Protein AF-A0A3C0QS94-F1 (afdb_monomer_lite)

pLDDT: mean 80.36, std 16.41, range [36.69, 97.06]

Foldseek 3Di:
DPPFQEAEAEPDCPVVVVRVPGDDGPYYDYDDVVQLVVLQVVQVVVCVVVVHDRPPDDSVVSRVVSRVVVVQVCCVVVVDHDADADWDADPNDIDTDHDPPPPPRVVVVPPPD

Radius of gyration: 16.91 Å; chains: 1; bounding box: 42×41×38 Å

Structure (mmCIF, N/CA/C/O backbone):
data_AF-A0A3C0QS94-F1
#
_entry.id   AF-A0A3C0QS94-F1
#
loop_
_atom_site.group_PDB
_atom_site.id
_atom_site.type_symbol
_atom_site.label_atom_id
_atom_site.label_alt_id
_atom_site.label_comp_id
_atom_site.label_asym_id
_atom_site.label_entity_id
_atom_site.label_seq_id
_atom_site.pdbx_PDB_ins_code
_atom_site.Cartn_x
_atom_site.Cartn_y
_atom_site.Cartn_z
_atom_site.occupancy
_atom_site.B_iso_or_equiv
_atom_site.auth_seq_id
_atom_site.auth_comp_id
_atom_site.auth_asym_id
_atom_site.auth_atom_id
_atom_site.pdbx_PDB_model_num
ATOM 1 N N . MET A 1 1 ? -11.428 -17.330 -1.182 1.00 43.62 1 MET A N 1
ATOM 2 C CA . MET A 1 1 ? -12.566 -16.482 -0.776 1.00 43.62 1 MET A CA 1
ATOM 3 C C . MET A 1 1 ? -12.024 -15.082 -0.575 1.00 43.62 1 MET A C 1
ATOM 5 O O . MET A 1 1 ? -11.049 -14.936 0.149 1.00 43.62 1 MET A O 1
ATOM 9 N N . ALA A 1 2 ? -12.571 -14.106 -1.297 1.00 56.06 2 ALA A N 1
ATOM 10 C CA . ALA A 1 2 ? -12.204 -12.691 -1.222 1.00 56.06 2 ALA A CA 1
ATOM 11 C C . ALA A 1 2 ? -13.357 -11.912 -0.566 1.00 56.06 2 ALA A C 1
ATOM 13 O O . ALA A 1 2 ? -13.800 -10.892 -1.071 1.00 56.06 2 ALA A O 1
ATOM 14 N N . ASP A 1 3 ? -13.878 -12.451 0.537 1.00 70.25 3 ASP A N 1
ATOM 15 C CA . ASP A 1 3 ? -15.085 -11.965 1.215 1.00 70.25 3 ASP A CA 1
ATOM 16 C C . ASP A 1 3 ? -14.719 -11.047 2.386 1.00 70.25 3 ASP A C 1
ATOM 18 O O . ASP A 1 3 ? -15.192 -11.241 3.504 1.00 70.25 3 ASP A O 1
ATOM 22 N N . LYS A 1 4 ? -13.786 -10.114 2.160 1.00 76.38 4 LYS A N 1
ATOM 23 C CA . LYS A 1 4 ? -13.364 -9.147 3.177 1.00 76.38 4 LYS A CA 1
ATOM 24 C C . LYS A 1 4 ? -13.715 -7.740 2.753 1.00 76.38 4 LYS A C 1
ATOM 26 O O . LYS A 1 4 ? -13.198 -7.241 1.758 1.00 76.38 4 LYS A O 1
ATOM 31 N N . VAL A 1 5 ? -14.583 -7.113 3.534 1.00 80.88 5 VAL A N 1
ATOM 32 C CA . VAL A 1 5 ? -14.953 -5.715 3.373 1.00 80.88 5 VAL A CA 1
ATOM 33 C C . VAL A 1 5 ? -14.046 -4.889 4.272 1.00 80.88 5 VAL A C 1
ATOM 35 O O . VAL A 1 5 ? -13.930 -5.154 5.467 1.00 80.88 5 VAL A O 1
ATOM 38 N N . ILE A 1 6 ? -13.375 -3.895 3.702 1.00 82.25 6 ILE A N 1
ATOM 39 C CA . ILE A 1 6 ? -12.398 -3.073 4.417 1.00 82.25 6 ILE A CA 1
ATOM 40 C C . ILE A 1 6 ? -12.915 -1.641 4.427 1.00 82.25 6 ILE A C 1
ATOM 42 O O . ILE A 1 6 ? -13.135 -1.060 3.368 1.00 82.25 6 ILE A O 1
ATOM 46 N N . ALA A 1 7 ? -13.096 -1.066 5.614 1.00 82.38 7 ALA A N 1
ATOM 47 C CA . ALA A 1 7 ? -13.402 0.354 5.742 1.00 82.38 7 ALA A CA 1
ATOM 48 C C . ALA A 1 7 ? -12.113 1.163 5.595 1.00 82.38 7 ALA A C 1
ATOM 50 O O . ALA A 1 7 ? -11.118 0.870 6.263 1.00 82.38 7 ALA A O 1
ATOM 51 N N . ILE A 1 8 ? -12.131 2.193 4.753 1.00 83.06 8 ILE A N 1
ATOM 52 C CA . ILE A 1 8 ? -10.975 3.059 4.539 1.00 83.06 8 ILE A CA 1
ATOM 53 C C . ILE A 1 8 ? -11.313 4.479 4.986 1.00 83.06 8 ILE A C 1
ATOM 55 O O . ILE A 1 8 ? -12.287 5.071 4.531 1.00 83.06 8 ILE A O 1
ATOM 59 N N . THR A 1 9 ? -10.479 5.021 5.868 1.00 82.06 9 THR A N 1
ATOM 60 C CA . THR A 1 9 ? -10.519 6.422 6.287 1.00 82.06 9 THR A CA 1
ATOM 61 C C . THR A 1 9 ? -9.248 7.098 5.796 1.00 82.06 9 THR A C 1
ATOM 63 O O . THR A 1 9 ? -8.160 6.751 6.253 1.00 82.06 9 THR A O 1
ATOM 66 N N . SER A 1 10 ? -9.380 8.058 4.883 1.00 81.44 10 SER A N 1
ATOM 67 C CA . SER A 1 10 ? -8.246 8.769 4.287 1.00 81.44 10 SER A CA 1
ATOM 68 C C . SER A 1 10 ? -8.369 10.287 4.366 1.00 81.44 10 SER A C 1
ATOM 70 O O . SER A 1 10 ? -9.470 10.823 4.517 1.00 81.44 10 SER A O 1
ATOM 72 N N . LEU A 1 11 ? -7.225 10.965 4.247 1.00 78.44 11 LEU A N 1
ATOM 73 C CA . LEU A 1 11 ? -7.082 12.419 4.252 1.00 78.44 11 LEU A CA 1
ATOM 74 C C . LEU A 1 11 ? -7.512 13.047 2.916 1.00 78.44 11 LEU A C 1
ATOM 76 O O . LEU A 1 11 ? -8.063 14.145 2.919 1.00 78.44 11 LEU A O 1
ATOM 80 N N . HIS A 1 12 ? -7.296 12.365 1.785 1.00 81.12 12 HIS A N 1
ATOM 81 C CA . HIS A 1 12 ? -7.669 12.834 0.448 1.00 81.12 12 HIS A CA 1
ATOM 82 C C . HIS A 1 12 ? -8.880 12.073 -0.114 1.00 81.12 12 HIS A C 1
ATOM 84 O O . HIS A 1 12 ? -9.019 10.857 0.054 1.00 81.12 12 HIS A O 1
ATOM 90 N N . GLU A 1 13 ? -9.736 12.791 -0.855 1.00 75.38 13 GLU A N 1
ATOM 91 C CA . GLU A 1 13 ? -10.998 12.283 -1.431 1.00 75.38 13 GLU A CA 1
ATOM 92 C C . GLU A 1 13 ? -10.819 11.144 -2.442 1.00 75.38 13 GLU A C 1
ATOM 94 O O . GLU A 1 13 ? -11.695 10.295 -2.584 1.00 75.38 13 GLU A O 1
ATOM 99 N N . LYS A 1 14 ? -9.668 11.078 -3.115 1.00 71.69 14 LYS A N 1
ATOM 100 C CA . LYS A 1 14 ? -9.404 10.120 -4.198 1.00 71.69 14 LYS A CA 1
ATOM 101 C C . LYS A 1 14 ? -9.570 8.654 -3.785 1.00 71.69 14 LYS A C 1
ATOM 103 O O . LYS A 1 14 ? -9.961 7.827 -4.598 1.00 71.69 14 LYS A O 1
ATOM 108 N N . VAL A 1 15 ? -9.278 8.326 -2.529 1.00 63.44 15 VAL A N 1
ATOM 109 C CA . VAL A 1 15 ? -9.434 6.966 -1.992 1.00 63.44 15 VAL A CA 1
ATOM 110 C C . VAL A 1 15 ? -10.905 6.654 -1.684 1.00 63.44 15 VAL A C 1
ATOM 112 O O . VAL A 1 15 ? -11.348 5.517 -1.853 1.00 63.44 15 VAL A O 1
ATOM 115 N N . HIS A 1 16 ? -11.684 7.668 -1.296 1.00 65.19 16 HIS A N 1
ATOM 116 C CA . HIS A 1 16 ? -13.112 7.531 -0.998 1.00 65.19 16 HIS A CA 1
ATOM 117 C C . HIS A 1 16 ? -13.933 7.216 -2.251 1.00 65.19 16 HIS A C 1
ATOM 119 O O . HIS A 1 16 ? -14.911 6.478 -2.162 1.00 65.19 16 HIS A O 1
ATOM 125 N N . ASP A 1 17 ? -13.513 7.689 -3.429 1.00 65.38 17 ASP A N 1
ATOM 126 C CA . ASP A 1 17 ? -14.171 7.363 -4.702 1.00 65.38 17 ASP A CA 1
ATOM 127 C C . ASP A 1 17 ? -14.181 5.860 -5.019 1.00 65.38 17 ASP A C 1
ATOM 129 O O . ASP A 1 17 ? -15.119 5.383 -5.656 1.00 65.38 17 ASP A O 1
ATOM 133 N N . TYR A 1 18 ? -13.202 5.094 -4.529 1.00 60.72 18 TYR A N 1
ATOM 134 C CA . TYR A 1 18 ? -13.155 3.643 -4.733 1.00 60.72 18 TYR A CA 1
ATOM 135 C C . TYR A 1 18 ? -14.092 2.849 -3.804 1.00 60.72 18 TYR A C 1
ATOM 137 O O . TYR A 1 18 ? -14.331 1.669 -4.060 1.00 60.72 18 TYR A O 1
ATOM 145 N N . CYS A 1 19 ? -14.616 3.460 -2.733 1.00 61.28 19 CYS A N 1
ATOM 146 C CA . CYS A 1 19 ? -15.164 2.726 -1.581 1.00 61.28 19 CYS A CA 1
ATOM 147 C C . CYS A 1 19 ? -16.648 3.004 -1.279 1.00 61.28 19 CYS A C 1
ATOM 149 O O . CYS A 1 19 ? -17.152 2.542 -0.257 1.00 61.28 19 CYS A O 1
ATOM 151 N N . LYS A 1 20 ? -17.353 3.750 -2.141 1.00 63.25 20 LYS A N 1
ATOM 152 C CA . LYS A 1 20 ? -18.693 4.309 -1.858 1.00 63.25 20 LYS A CA 1
ATOM 153 C C . LYS A 1 20 ? -19.810 3.288 -1.578 1.00 63.25 20 LYS A C 1
ATOM 155 O O . LYS A 1 20 ? -20.783 3.667 -0.939 1.00 63.25 20 LYS A O 1
ATOM 160 N N . ASP A 1 21 ? -19.658 2.025 -1.981 1.00 64.62 21 ASP A N 1
ATOM 161 C CA . ASP A 1 21 ? -20.738 1.022 -1.938 1.00 64.62 21 ASP A CA 1
ATOM 162 C C . ASP A 1 21 ? -20.587 -0.053 -0.832 1.00 64.62 21 ASP A C 1
ATOM 164 O O . ASP A 1 21 ? -21.290 -1.064 -0.852 1.00 64.62 21 ASP A O 1
ATOM 168 N N . TYR A 1 22 ? -19.674 0.114 0.137 1.00 60.50 22 TYR A N 1
ATOM 169 C CA . TYR A 1 22 ? -19.382 -0.910 1.156 1.00 60.50 22 TYR A CA 1
ATOM 170 C C . TYR A 1 22 ? -19.851 -0.496 2.566 1.00 60.50 22 TYR A C 1
ATOM 172 O O . TYR A 1 22 ? -19.267 0.393 3.179 1.00 60.50 22 TYR A O 1
ATOM 180 N N . GLU A 1 23 ? -20.879 -1.162 3.113 1.00 59.66 23 GLU A N 1
ATOM 181 C CA . GLU A 1 23 ? -21.565 -0.712 4.346 1.00 59.66 23 GLU A CA 1
ATOM 182 C C . GLU A 1 23 ? -21.189 -1.463 5.645 1.00 59.66 23 GLU A C 1
ATOM 184 O O . GLU A 1 23 ? -21.402 -0.933 6.735 1.00 59.66 23 GLU A O 1
ATOM 189 N N . THR A 1 24 ? -20.591 -2.662 5.588 1.00 65.50 24 THR A N 1
ATOM 190 C CA . THR A 1 24 ? -20.169 -3.403 6.800 1.00 65.50 24 THR A CA 1
ATOM 191 C C . THR A 1 24 ? -18.755 -3.952 6.666 1.00 65.50 24 THR A C 1
ATOM 193 O O . THR A 1 24 ? -18.546 -4.880 5.892 1.00 65.50 24 THR A O 1
ATOM 196 N N . ALA A 1 25 ? -17.798 -3.416 7.427 1.00 72.81 25 ALA A N 1
ATOM 197 C CA . ALA A 1 25 ? -16.387 -3.785 7.315 1.00 72.81 25 ALA A CA 1
ATOM 198 C C . ALA A 1 25 ? -15.932 -4.843 8.334 1.00 72.81 25 ALA A C 1
ATOM 200 O O . ALA A 1 25 ? -16.241 -4.750 9.521 1.00 72.81 25 ALA A O 1
ATOM 201 N N . ASP A 1 26 ? -15.128 -5.804 7.875 1.00 80.38 26 ASP A N 1
ATOM 202 C CA . ASP A 1 26 ? -14.405 -6.780 8.698 1.00 80.38 26 ASP A CA 1
ATOM 203 C C . ASP A 1 26 ? -13.271 -6.129 9.507 1.00 80.38 26 ASP A C 1
ATOM 205 O O . ASP A 1 26 ? -12.966 -6.562 10.619 1.00 80.38 26 ASP A O 1
ATOM 209 N N . PHE A 1 27 ? -12.618 -5.110 8.942 1.00 83.00 27 PHE A N 1
ATOM 210 C CA . PHE A 1 27 ? -11.627 -4.271 9.618 1.00 83.00 27 PHE A CA 1
ATOM 211 C C . PHE A 1 27 ? -11.494 -2.909 8.935 1.00 83.00 27 PHE A C 1
ATOM 213 O O . PHE A 1 27 ? -11.999 -2.698 7.831 1.00 83.00 27 PHE A O 1
ATOM 220 N N . SER A 1 28 ? -10.799 -1.982 9.594 1.00 85.31 28 SER A N 1
ATOM 221 C CA . SER A 1 28 ? -10.548 -0.643 9.070 1.00 85.31 28 SER A CA 1
ATOM 222 C C . SER A 1 28 ? -9.066 -0.349 8.860 1.00 85.31 28 SER A C 1
ATOM 224 O O . SER A 1 28 ? -8.188 -0.842 9.574 1.00 85.31 28 SER A O 1
ATOM 226 N N . VAL A 1 29 ? -8.802 0.496 7.869 1.00 87.81 29 VAL A N 1
ATOM 227 C CA . VAL A 1 29 ? -7.510 1.116 7.601 1.00 87.81 29 VAL A CA 1
ATOM 228 C C . VAL A 1 29 ? -7.709 2.624 7.636 1.00 87.81 29 VAL A C 1
ATOM 230 O O . VAL A 1 29 ? -8.509 3.168 6.883 1.00 87.81 29 VAL A O 1
ATOM 233 N N . THR A 1 30 ? -6.958 3.299 8.498 1.00 89.62 30 THR A N 1
ATOM 234 C CA . THR A 1 30 ? -6.936 4.765 8.569 1.00 89.62 30 THR A CA 1
ATOM 235 C C . THR A 1 30 ? -5.569 5.255 8.144 1.00 89.62 30 THR A C 1
ATOM 237 O O . THR A 1 30 ? -4.585 4.777 8.706 1.00 89.62 30 THR A O 1
ATOM 240 N N . THR A 1 31 ? -5.475 6.190 7.205 1.00 92.19 31 THR A N 1
ATOM 241 C CA . THR A 1 31 ? -4.212 6.861 6.870 1.00 92.19 31 THR A CA 1
ATOM 242 C C . THR A 1 31 ? -4.047 8.159 7.652 1.00 92.19 31 THR A C 1
ATOM 244 O O . THR A 1 31 ? -5.007 8.880 7.920 1.00 92.19 31 THR A O 1
ATOM 247 N N . ILE A 1 32 ? -2.807 8.431 8.049 1.00 92.69 32 ILE A N 1
ATOM 248 C CA . ILE A 1 32 ? -2.369 9.689 8.666 1.00 92.69 32 ILE A CA 1
ATOM 249 C C . ILE A 1 32 ? -1.202 10.274 7.861 1.00 92.69 32 ILE A C 1
ATOM 251 O O . ILE A 1 32 ? -0.645 9.599 6.994 1.00 92.69 32 ILE A O 1
ATOM 255 N N . GLN A 1 33 ? -0.811 11.521 8.131 1.00 93.94 33 GLN A N 1
ATOM 256 C CA . GLN A 1 33 ? 0.243 12.193 7.359 1.00 93.94 33 GLN A CA 1
ATOM 257 C C . GLN A 1 33 ? 1.578 11.430 7.412 1.00 93.94 33 GLN A C 1
ATOM 259 O O . GLN A 1 33 ? 2.320 11.390 6.431 1.00 93.94 33 GLN A O 1
ATOM 264 N N . GLU A 1 34 ? 1.868 10.772 8.532 1.00 96.69 34 GLU A N 1
ATOM 265 C CA . GLU A 1 34 ? 3.048 9.932 8.723 1.00 96.69 34 GLU A CA 1
ATOM 266 C C . GLU A 1 34 ? 3.074 8.733 7.766 1.00 96.69 34 GLU A C 1
ATOM 268 O O . GLU A 1 34 ? 4.152 8.302 7.359 1.00 96.69 34 GLU A O 1
ATOM 273 N N . ASP A 1 35 ? 1.912 8.210 7.357 1.00 96.38 35 ASP A N 1
ATOM 274 C CA . ASP A 1 35 ? 1.849 7.139 6.363 1.00 96.38 35 ASP A CA 1
ATOM 275 C C . ASP A 1 35 ? 2.262 7.635 4.966 1.00 96.38 35 ASP A C 1
ATOM 277 O O . ASP A 1 35 ? 2.951 6.918 4.240 1.00 96.38 35 ASP A O 1
ATOM 281 N N . ILE A 1 36 ? 1.882 8.864 4.600 1.00 95.62 36 ILE A N 1
ATOM 282 C CA . ILE A 1 36 ? 2.267 9.505 3.330 1.00 95.62 36 ILE A CA 1
ATOM 283 C C . ILE A 1 36 ? 3.776 9.767 3.311 1.00 95.62 36 ILE A C 1
ATOM 285 O O . ILE A 1 36 ? 4.456 9.459 2.329 1.00 95.62 36 ILE A O 1
ATOM 289 N N . GLU A 1 37 ? 4.315 10.300 4.408 1.00 96.69 37 GLU A N 1
ATOM 290 C CA . GLU A 1 37 ? 5.751 10.553 4.550 1.00 96.69 37 GLU A CA 1
ATOM 291 C C . GLU A 1 37 ? 6.561 9.249 4.517 1.00 96.69 37 GLU A C 1
ATOM 293 O O . GLU A 1 37 ? 7.614 9.179 3.883 1.00 96.69 37 GLU A O 1
ATOM 298 N N . PHE A 1 38 ? 6.042 8.176 5.116 1.00 97.06 38 PHE A N 1
ATOM 299 C CA . PHE A 1 38 ? 6.658 6.857 5.023 1.00 97.06 38 PHE A CA 1
ATOM 300 C C . PHE A 1 38 ? 6.755 6.361 3.571 1.00 97.06 38 PHE A C 1
ATOM 302 O O . PHE A 1 38 ? 7.816 5.891 3.148 1.00 97.06 38 PHE A O 1
ATOM 309 N N . GLU A 1 39 ? 5.689 6.492 2.772 1.00 96.56 39 GLU A N 1
ATOM 310 C CA . GLU A 1 39 ? 5.743 6.113 1.353 1.00 96.56 39 GLU A CA 1
ATOM 311 C C . GLU A 1 39 ? 6.679 7.019 0.543 1.00 96.56 39 GLU A C 1
ATOM 313 O O . GLU A 1 39 ? 7.407 6.538 -0.331 1.00 96.56 39 GLU A O 1
ATOM 318 N N . ARG A 1 40 ? 6.754 8.310 0.883 1.00 96.25 40 ARG A N 1
ATOM 319 C CA . ARG A 1 40 ? 7.714 9.250 0.288 1.00 96.25 40 ARG A CA 1
ATOM 320 C C . ARG A 1 40 ? 9.160 8.815 0.542 1.00 96.25 40 ARG A C 1
ATOM 322 O O . ARG A 1 40 ? 9.962 8.769 -0.392 1.00 96.25 40 ARG A O 1
ATOM 329 N N . GLN A 1 41 ? 9.489 8.432 1.774 1.00 96.25 41 GLN A N 1
ATOM 330 C CA . GLN A 1 41 ? 10.818 7.924 2.135 1.00 96.25 41 GLN A CA 1
ATOM 331 C C . GLN A 1 41 ? 11.140 6.605 1.424 1.00 96.25 41 GLN A C 1
ATOM 333 O O . GLN A 1 41 ? 12.264 6.405 0.954 1.00 96.25 41 GLN A O 1
ATOM 338 N N . ARG A 1 42 ? 10.158 5.705 1.282 1.00 94.38 42 ARG A N 1
ATOM 339 C CA . ARG A 1 42 ? 10.327 4.469 0.500 1.00 94.38 42 ARG A CA 1
ATOM 340 C C . ARG A 1 42 ? 10.608 4.748 -0.970 1.00 94.38 42 ARG A C 1
ATOM 342 O O . ARG A 1 42 ? 11.466 4.078 -1.552 1.00 94.38 42 ARG A O 1
ATOM 349 N N . GLU A 1 43 ? 9.925 5.719 -1.572 1.00 93.62 43 GLU A N 1
ATOM 350 C CA . GLU A 1 43 ? 10.184 6.133 -2.951 1.00 93.62 43 GLU A CA 1
ATOM 351 C C . GLU A 1 43 ? 11.616 6.655 -3.115 1.00 93.62 43 GLU A C 1
ATOM 353 O O . GLU A 1 43 ? 12.319 6.212 -4.027 1.00 93.62 43 GLU A O 1
ATOM 358 N N . GLN A 1 44 ? 12.061 7.542 -2.218 1.00 94.38 44 GLN A N 1
ATOM 359 C CA . GLN A 1 44 ? 13.420 8.097 -2.222 1.00 94.38 44 GLN A CA 1
ATOM 360 C C . GLN A 1 44 ? 14.470 6.989 -2.108 1.00 94.38 44 GLN A C 1
ATOM 362 O O . GLN A 1 44 ? 15.331 6.866 -2.977 1.00 94.38 44 GLN A O 1
ATOM 367 N N . LYS A 1 45 ? 14.326 6.101 -1.118 1.00 94.81 45 LYS A N 1
ATOM 368 C CA . LYS A 1 45 ? 15.226 4.957 -0.922 1.00 94.81 45 LYS A CA 1
ATOM 369 C C . LYS A 1 45 ? 15.261 4.027 -2.137 1.00 94.81 45 LYS A C 1
ATOM 371 O O . LYS A 1 45 ? 16.313 3.509 -2.498 1.00 94.81 45 LYS A O 1
ATOM 376 N N . THR A 1 46 ? 14.118 3.803 -2.787 1.00 91.94 46 THR A N 1
ATOM 377 C CA . THR A 1 46 ? 14.055 2.986 -4.010 1.00 91.94 46 THR A CA 1
ATOM 378 C C . THR A 1 46 ? 14.784 3.668 -5.166 1.00 91.94 46 THR A C 1
ATOM 380 O O . THR A 1 46 ? 15.507 3.008 -5.905 1.00 91.94 46 THR A O 1
ATOM 383 N N . ALA A 1 47 ? 14.625 4.984 -5.314 1.00 91.88 47 ALA A N 1
ATOM 384 C CA . ALA A 1 47 ? 15.298 5.758 -6.349 1.00 91.88 47 ALA A CA 1
ATOM 385 C C . ALA A 1 47 ? 16.826 5.761 -6.168 1.00 91.88 47 ALA A C 1
ATOM 387 O O . ALA A 1 47 ? 17.549 5.558 -7.142 1.00 91.88 47 ALA A O 1
ATOM 388 N N . GLU A 1 48 ? 17.303 5.896 -4.926 1.00 94.44 48 GLU A N 1
ATOM 389 C CA . GLU A 1 48 ? 18.723 5.781 -4.569 1.00 94.44 48 GLU A CA 1
ATOM 390 C C . GLU A 1 48 ? 19.292 4.403 -4.934 1.00 94.44 48 GLU A C 1
ATOM 392 O O . GLU A 1 48 ? 20.306 4.316 -5.624 1.00 94.44 48 GLU A O 1
ATOM 397 N N . LEU A 1 49 ? 18.612 3.320 -4.538 1.00 93.50 49 LEU A N 1
ATOM 398 C CA . LEU A 1 49 ? 19.036 1.948 -4.847 1.00 93.50 49 LEU A CA 1
ATOM 399 C C . LEU A 1 49 ? 19.054 1.657 -6.355 1.00 93.50 49 LEU A C 1
ATOM 401 O O . LEU A 1 49 ? 19.897 0.898 -6.833 1.00 93.50 49 LEU A O 1
ATOM 405 N N . GLU A 1 50 ? 18.128 2.251 -7.107 1.00 93.44 50 GLU A N 1
ATOM 406 C CA . GLU A 1 50 ? 18.021 2.096 -8.561 1.00 93.44 50 GLU A CA 1
ATOM 407 C C . GLU A 1 50 ? 18.859 3.127 -9.348 1.00 93.44 50 GLU A C 1
ATOM 409 O O . GLU A 1 50 ? 18.814 3.120 -10.577 1.00 93.44 50 GLU A O 1
ATOM 414 N N . ASN A 1 51 ? 19.641 3.986 -8.676 1.00 93.69 51 ASN A N 1
ATOM 415 C CA . ASN A 1 51 ? 20.433 5.072 -9.279 1.00 93.69 51 ASN A CA 1
ATOM 416 C C . ASN A 1 51 ? 19.622 5.962 -10.240 1.00 93.69 51 ASN A C 1
ATOM 418 O O . ASN A 1 51 ? 20.075 6.313 -11.333 1.00 93.69 51 ASN A O 1
ATOM 422 N N . ARG A 1 52 ? 18.405 6.332 -9.839 1.00 92.56 52 ARG A N 1
ATOM 423 C CA . ARG A 1 52 ? 17.504 7.196 -10.613 1.00 92.56 52 ARG A CA 1
ATOM 424 C C . ARG A 1 52 ? 17.026 8.381 -9.782 1.00 92.56 52 ARG A C 1
ATOM 426 O O . ARG A 1 52 ? 17.086 8.365 -8.558 1.00 92.56 52 ARG A O 1
ATOM 433 N N . ALA A 1 53 ? 16.488 9.396 -10.451 1.00 90.75 53 ALA A N 1
ATOM 434 C CA . ALA A 1 53 ? 15.818 10.492 -9.761 1.00 90.75 53 ALA A CA 1
ATOM 435 C C . ALA A 1 53 ? 14.536 9.996 -9.044 1.00 90.75 53 ALA A C 1
ATOM 437 O O . ALA A 1 53 ? 13.835 9.120 -9.579 1.00 90.75 53 ALA A O 1
ATOM 438 N N . PRO A 1 54 ? 14.203 10.542 -7.856 1.00 88.31 54 PRO A N 1
ATOM 439 C CA . PRO A 1 54 ? 12.909 10.317 -7.215 1.00 88.31 54 PRO A CA 1
ATOM 440 C C . PRO A 1 54 ? 11.761 10.800 -8.107 1.00 88.31 54 PRO A C 1
ATOM 442 O O . PRO A 1 54 ? 11.911 11.785 -8.829 1.00 88.31 54 PRO A O 1
ATOM 445 N N . LEU A 1 55 ? 10.616 10.116 -8.052 1.00 86.00 55 LEU A N 1
ATOM 446 C CA . LEU A 1 55 ? 9.464 10.442 -8.903 1.00 86.00 55 LEU A CA 1
ATOM 447 C C . LEU A 1 55 ? 8.720 11.691 -8.409 1.00 86.00 55 LEU A C 1
ATOM 449 O O . LEU A 1 55 ? 7.989 12.293 -9.190 1.00 86.00 55 LEU A O 1
ATOM 453 N N . GLN A 1 56 ? 8.943 12.097 -7.151 1.00 90.06 56 GLN A N 1
ATOM 454 C CA . GLN A 1 56 ? 8.286 13.239 -6.508 1.00 90.06 56 GLN A CA 1
ATOM 455 C C . GLN A 1 56 ? 6.763 13.084 -6.547 1.00 90.06 56 GLN A C 1
ATOM 457 O O . GLN A 1 56 ? 6.028 13.994 -6.934 1.00 90.06 56 GLN A O 1
ATOM 462 N N . SER A 1 57 ? 6.291 11.897 -6.157 1.00 91.50 57 SER A N 1
ATOM 463 C CA . SER A 1 57 ? 4.865 11.583 -6.142 1.00 91.50 57 SER A CA 1
ATOM 464 C C . SER A 1 57 ? 4.061 12.551 -5.268 1.00 91.50 57 SER A C 1
ATOM 466 O O . SER A 1 57 ? 4.522 13.040 -4.226 1.00 91.50 57 SER A O 1
ATOM 468 N N . LYS A 1 58 ? 2.833 12.821 -5.720 1.00 94.19 58 LYS A N 1
ATOM 469 C CA . LYS A 1 58 ? 1.845 13.634 -5.006 1.00 94.19 58 LYS A CA 1
ATOM 470 C C . LYS A 1 58 ? 1.286 12.878 -3.799 1.00 94.19 58 LYS A C 1
ATOM 472 O O . LYS A 1 58 ? 1.211 11.650 -3.819 1.00 94.19 58 LYS A O 1
ATOM 477 N N . ASP A 1 59 ? 0.864 13.627 -2.785 1.00 92.94 59 ASP A N 1
ATOM 478 C CA . ASP A 1 59 ? 0.357 13.079 -1.521 1.00 92.94 59 ASP A CA 1
ATOM 479 C C . ASP A 1 59 ? -0.865 12.174 -1.707 1.00 92.94 59 ASP A C 1
ATOM 481 O O . ASP A 1 59 ? -0.936 11.127 -1.077 1.00 92.94 59 ASP A O 1
ATOM 485 N N . ASP A 1 60 ? -1.774 12.508 -2.627 1.00 89.69 60 ASP A N 1
ATOM 486 C CA . ASP A 1 60 ? -2.964 11.701 -2.931 1.00 89.69 60 ASP A CA 1
ATOM 487 C C . ASP A 1 60 ? -2.609 10.293 -3.440 1.00 89.69 60 ASP A C 1
ATOM 489 O O . ASP A 1 60 ? -3.268 9.311 -3.106 1.00 89.69 60 ASP A O 1
ATOM 493 N N . TYR A 1 61 ? -1.556 10.180 -4.250 1.00 90.69 61 TYR A N 1
ATOM 494 C CA . TYR A 1 61 ? -1.058 8.899 -4.745 1.00 90.69 61 TYR A CA 1
ATOM 495 C C . TYR A 1 61 ? -0.247 8.145 -3.686 1.00 90.69 61 TYR A C 1
ATOM 497 O O . TYR A 1 61 ? -0.350 6.927 -3.570 1.00 90.69 61 TYR A O 1
ATOM 505 N N . LEU A 1 62 ? 0.550 8.853 -2.886 1.00 94.19 62 LEU A N 1
ATOM 506 C CA . LEU A 1 62 ? 1.273 8.241 -1.770 1.00 94.19 62 LEU A CA 1
ATOM 507 C C . LEU A 1 62 ? 0.312 7.710 -0.699 1.00 94.19 62 LEU A C 1
ATOM 509 O O . LEU A 1 62 ? 0.558 6.652 -0.125 1.00 94.19 62 LEU A O 1
ATOM 513 N N . GLU A 1 63 ? -0.810 8.389 -0.476 1.00 93.62 63 GLU A N 1
ATOM 514 C CA . GLU A 1 63 ? -1.868 7.909 0.404 1.00 93.62 63 GLU A CA 1
ATOM 515 C C . GLU A 1 63 ? -2.525 6.631 -0.132 1.00 93.62 63 GLU A C 1
ATOM 517 O O . GLU A 1 63 ? -2.746 5.692 0.630 1.00 93.62 63 GLU A O 1
ATOM 522 N N . GLU A 1 64 ? -2.764 6.538 -1.442 1.00 91.31 64 GLU A N 1
ATOM 523 C CA . GLU A 1 64 ? -3.239 5.303 -2.078 1.00 91.31 64 GLU A CA 1
ATOM 524 C C . GLU A 1 64 ? -2.273 4.128 -1.814 1.00 91.31 64 GLU A C 1
ATOM 526 O O . GLU A 1 64 ? -2.698 3.038 -1.421 1.00 91.31 64 GLU A O 1
ATOM 531 N N . LEU A 1 65 ? -0.959 4.352 -1.946 1.00 92.62 65 LEU A N 1
ATOM 532 C CA . LEU A 1 65 ? 0.056 3.340 -1.627 1.00 92.62 65 LEU A CA 1
ATOM 533 C C . LEU A 1 65 ? 0.060 2.956 -0.142 1.00 92.62 65 LEU A C 1
ATOM 535 O O . LEU A 1 65 ? 0.183 1.771 0.182 1.00 92.62 65 LEU A O 1
ATOM 539 N N . ALA A 1 66 ? -0.114 3.930 0.751 1.00 95.00 66 ALA A N 1
ATOM 540 C CA . ALA A 1 66 ? -0.220 3.688 2.183 1.00 95.00 66 ALA A CA 1
ATOM 541 C C . ALA A 1 66 ? -1.441 2.824 2.528 1.00 95.00 66 ALA A C 1
ATOM 543 O O . ALA A 1 66 ? -1.320 1.886 3.318 1.00 95.00 66 ALA A O 1
ATOM 544 N N . VAL A 1 67 ? -2.596 3.081 1.906 1.00 92.56 67 VAL A N 1
ATOM 545 C CA . VAL A 1 67 ? -3.791 2.238 2.053 1.00 92.56 67 VAL A CA 1
ATOM 546 C C . VAL A 1 67 ? -3.486 0.805 1.621 1.00 92.56 67 VAL A C 1
ATOM 548 O O . VAL A 1 67 ? -3.689 -0.120 2.410 1.00 92.56 67 VAL A O 1
ATOM 551 N N . TYR A 1 68 ? -2.925 0.602 0.421 1.00 90.31 68 TYR A N 1
ATOM 552 C CA . TYR A 1 68 ? -2.573 -0.739 -0.062 1.00 90.31 68 TYR A CA 1
ATOM 553 C C . TYR A 1 68 ? -1.609 -1.471 0.873 1.00 90.31 68 TYR A C 1
ATOM 555 O O . TYR A 1 68 ? -1.802 -2.659 1.144 1.00 90.31 68 TYR A O 1
ATOM 563 N N . ARG A 1 69 ? -0.588 -0.779 1.389 1.00 94.38 69 ARG A N 1
ATOM 564 C CA . ARG A 1 69 ? 0.361 -1.355 2.346 1.00 94.38 69 ARG A CA 1
ATOM 565 C C . ARG A 1 69 ? -0.347 -1.804 3.621 1.00 94.38 69 ARG A C 1
ATOM 567 O O . ARG A 1 69 ? -0.171 -2.947 4.029 1.00 94.38 69 ARG A O 1
ATOM 574 N N . LYS A 1 70 ? -1.160 -0.941 4.229 1.00 93.50 70 LYS A N 1
ATOM 575 C CA . LYS A 1 70 ? -1.839 -1.242 5.500 1.00 93.50 70 LYS A CA 1
ATOM 576 C C . LYS A 1 70 ? -2.861 -2.368 5.355 1.00 93.50 70 LYS A C 1
ATOM 578 O O . LYS A 1 70 ? -2.997 -3.185 6.263 1.00 93.50 70 LYS A O 1
ATOM 583 N N . ILE A 1 71 ? -3.524 -2.467 4.200 1.00 91.12 71 ILE A N 1
ATOM 584 C CA . ILE A 1 71 ? -4.337 -3.640 3.854 1.00 91.12 71 ILE A CA 1
ATOM 585 C C . ILE A 1 71 ? -3.449 -4.886 3.806 1.00 91.12 71 ILE A C 1
ATOM 587 O O . ILE A 1 71 ? -3.724 -5.860 4.502 1.00 91.12 71 ILE A O 1
ATOM 591 N N . ALA A 1 72 ? -2.362 -4.858 3.031 1.00 90.88 72 ALA A N 1
ATOM 592 C CA . ALA A 1 72 ? -1.468 -6.003 2.868 1.00 90.88 72 ALA A CA 1
ATOM 593 C C . ALA A 1 72 ? -0.820 -6.466 4.187 1.00 90.88 72 ALA A C 1
ATOM 595 O O . ALA A 1 72 ? -0.602 -7.661 4.358 1.00 90.88 72 ALA A O 1
ATOM 596 N N . GLU A 1 73 ? -0.554 -5.554 5.125 1.00 92.50 73 GLU A N 1
ATOM 597 C CA . GLU A 1 73 ? -0.056 -5.860 6.474 1.00 92.50 73 GLU A CA 1
ATOM 598 C C . GLU A 1 73 ? -1.107 -6.562 7.352 1.00 92.50 73 GLU A C 1
ATOM 600 O O . GLU A 1 73 ? -0.742 -7.347 8.223 1.00 92.50 73 GLU A O 1
ATOM 605 N N . LYS A 1 74 ? -2.402 -6.313 7.114 1.00 90.44 74 LYS A N 1
ATOM 606 C CA . LYS A 1 74 ? -3.520 -6.917 7.858 1.00 90.44 74 LYS A CA 1
ATOM 607 C C . LYS A 1 74 ? -3.989 -8.255 7.295 1.00 90.44 74 LYS A C 1
ATOM 609 O O . LYS A 1 74 ? -4.427 -9.110 8.056 1.00 90.44 74 LYS A O 1
ATOM 614 N N . MET A 1 75 ? -3.897 -8.469 5.983 1.00 89.12 75 MET A N 1
ATOM 615 C CA . MET A 1 75 ? -4.393 -9.699 5.343 1.00 89.12 75 MET A CA 1
ATOM 616 C C . MET A 1 75 ? -3.809 -11.021 5.895 1.00 89.12 75 MET A C 1
AT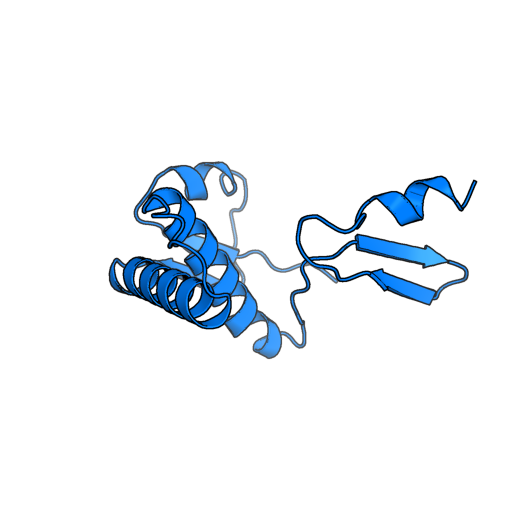OM 618 O O . MET A 1 75 ? -4.554 -12.009 5.911 1.00 89.12 75 MET A O 1
ATOM 622 N N . PRO A 1 76 ? -2.554 -11.090 6.389 1.00 91.75 76 PRO A N 1
ATOM 623 C CA . PRO A 1 76 ? -2.026 -12.298 7.022 1.00 91.75 76 PRO A CA 1
ATOM 624 C C . PRO A 1 76 ? -2.817 -12.762 8.251 1.00 91.75 76 PRO A C 1
ATOM 626 O O . PRO A 1 76 ? -2.952 -13.971 8.439 1.00 91.75 76 PRO A O 1
ATOM 629 N N . ASP A 1 77 ? -3.423 -11.846 9.019 1.00 90.94 77 ASP A N 1
ATOM 630 C CA . ASP A 1 77 ? -4.310 -12.182 10.151 1.00 90.94 77 ASP A CA 1
ATOM 631 C C . ASP A 1 77 ? -5.545 -12.982 9.683 1.00 90.94 77 ASP A C 1
ATOM 633 O O . ASP A 1 77 ? -6.165 -13.731 10.439 1.00 90.94 77 ASP A O 1
ATOM 637 N N . TYR A 1 78 ? -5.871 -12.870 8.394 1.00 87.56 78 TYR A N 1
ATOM 638 C CA . TYR A 1 78 ? -6.957 -13.562 7.708 1.00 87.56 78 TYR A CA 1
ATOM 639 C C . TYR A 1 78 ? -6.451 -14.676 6.782 1.00 87.56 78 TYR A C 1
ATOM 641 O O . TYR A 1 78 ? -7.144 -15.054 5.836 1.00 87.56 78 TYR A O 1
ATOM 649 N N . HIS A 1 79 ? -5.246 -15.203 7.028 1.00 88.75 79 HIS A N 1
ATOM 650 C CA . HIS A 1 79 ? -4.635 -16.290 6.251 1.00 88.75 79 HIS A CA 1
ATOM 651 C C . HIS A 1 79 ? -4.566 -15.991 4.742 1.00 88.75 79 HIS A C 1
ATOM 653 O O . HIS A 1 79 ? -4.690 -16.888 3.908 1.00 88.75 79 HIS A O 1
ATOM 659 N N . THR A 1 80 ? -4.398 -14.715 4.385 1.00 87.00 80 THR A N 1
ATOM 660 C CA . THR A 1 80 ? -4.427 -14.237 3.002 1.00 87.00 80 THR A CA 1
ATOM 661 C C . THR A 1 80 ? -3.187 -13.400 2.702 1.00 87.00 80 THR A C 1
ATOM 663 O O . THR A 1 80 ? -2.761 -12.583 3.513 1.00 87.00 80 THR A O 1
ATOM 666 N N . PHE A 1 81 ? -2.625 -13.565 1.5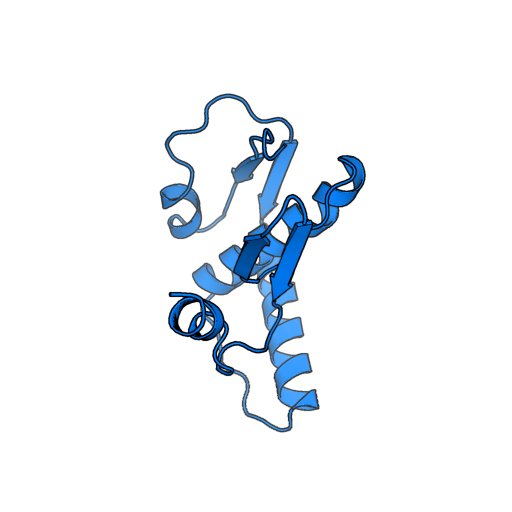05 1.00 85.25 81 PHE A N 1
ATOM 667 C CA . PHE A 1 81 ? -1.547 -12.720 0.993 1.00 85.25 81 PHE A CA 1
ATOM 668 C C . PHE A 1 81 ? -2.037 -11.901 -0.198 1.00 85.25 81 PHE A C 1
ATOM 670 O O . PHE A 1 81 ? -2.745 -12.416 -1.065 1.00 85.25 81 PHE A O 1
ATOM 677 N N . LEU A 1 82 ? -1.633 -10.632 -0.252 1.00 83.62 82 LEU A N 1
ATOM 678 C CA . LEU A 1 82 ? -1.966 -9.729 -1.348 1.00 83.62 82 LEU A CA 1
ATOM 679 C C . LEU A 1 82 ? -0.832 -9.720 -2.378 1.00 83.62 82 LEU A C 1
ATOM 681 O O . LEU A 1 82 ? 0.311 -9.398 -2.057 1.00 83.62 82 LEU A O 1
ATOM 685 N N . PHE A 1 83 ? -1.161 -10.046 -3.629 1.00 83.06 83 PHE A N 1
ATOM 686 C CA . PHE A 1 83 ? -0.227 -10.014 -4.751 1.00 83.06 83 PHE A CA 1
ATOM 687 C C . PHE A 1 83 ? -0.717 -9.056 -5.829 1.00 83.06 83 PHE A C 1
ATOM 689 O O . PHE A 1 83 ? -1.853 -9.144 -6.287 1.00 83.06 83 PHE A O 1
ATOM 696 N N . HIS A 1 84 ? 0.175 -8.187 -6.299 1.00 81.25 84 HIS A N 1
ATOM 697 C CA . HIS A 1 84 ? -0.058 -7.424 -7.517 1.00 81.25 84 HIS A CA 1
ATOM 698 C C . HIS A 1 84 ? 0.440 -8.229 -8.729 1.00 81.25 84 HIS A C 1
ATOM 700 O O . HIS A 1 84 ? 1.631 -8.225 -9.059 1.00 81.25 84 HIS A O 1
ATOM 706 N N . GLY A 1 85 ? -0.476 -8.942 -9.384 1.00 80.81 85 GLY A N 1
ATOM 707 C CA . GLY A 1 85 ? -0.176 -9.828 -10.508 1.00 80.81 85 GLY A CA 1
ATOM 708 C C . GLY A 1 85 ? -1.407 -10.155 -11.349 1.00 80.81 85 GLY A C 1
ATOM 709 O O . GLY A 1 85 ? -2.494 -9.635 -11.105 1.00 80.81 85 GLY A O 1
ATOM 710 N N . SER A 1 86 ? -1.223 -11.009 -12.351 1.00 82.69 86 SER A N 1
ATOM 711 C CA . SER A 1 86 ? -2.312 -11.620 -13.120 1.00 82.69 86 SER A CA 1
ATOM 712 C C . SER A 1 86 ? -2.441 -13.093 -12.748 1.00 82.69 86 SER A C 1
ATOM 714 O O . SER A 1 86 ? -1.447 -13.749 -12.437 1.00 82.69 86 SER A O 1
ATOM 716 N N . VAL A 1 87 ? -3.670 -13.608 -12.748 1.00 83.38 87 VAL A N 1
ATOM 717 C CA . VAL A 1 87 ? -3.962 -14.996 -12.375 1.00 83.38 87 VAL A CA 1
ATOM 718 C C . VAL A 1 87 ? -4.798 -15.648 -13.465 1.00 83.38 87 VAL A C 1
ATOM 720 O O . VAL A 1 87 ? -5.752 -15.044 -13.950 1.00 83.38 87 VAL A O 1
ATOM 723 N N . ILE A 1 88 ? -4.457 -16.885 -13.826 1.00 88.56 88 ILE A N 1
ATOM 724 C CA . ILE A 1 88 ? -5.296 -17.753 -14.662 1.00 88.56 88 ILE A CA 1
ATOM 725 C C . ILE A 1 88 ? -5.538 -19.080 -13.946 1.00 88.56 88 ILE A C 1
ATOM 727 O O . ILE A 1 88 ? -4.690 -19.534 -13.178 1.00 88.56 88 ILE A O 1
ATOM 731 N N . ALA A 1 89 ? -6.679 -19.706 -14.221 1.00 92.12 89 ALA A N 1
ATOM 732 C CA . ALA A 1 89 ? -6.980 -21.062 -13.781 1.00 92.12 89 ALA A CA 1
ATOM 733 C C . ALA A 1 89 ? -7.028 -21.987 -15.004 1.00 92.12 89 ALA A C 1
ATOM 735 O O . ALA A 1 89 ? -7.797 -21.734 -15.928 1.00 92.12 89 ALA A O 1
ATOM 736 N N . VAL A 1 90 ? -6.207 -23.038 -15.010 1.00 89.19 90 VAL A N 1
ATOM 737 C CA . VAL A 1 90 ? -6.160 -24.060 -16.068 1.00 89.19 90 VAL A CA 1
ATOM 738 C C . VAL A 1 90 ? -6.158 -25.429 -15.395 1.00 89.19 90 VAL A C 1
ATOM 740 O O . VAL A 1 90 ? -5.374 -25.655 -14.477 1.00 89.19 90 VAL A O 1
ATOM 743 N N . ASP A 1 91 ? -7.071 -26.315 -15.800 1.00 91.06 91 ASP A N 1
ATOM 744 C CA . ASP A 1 91 ? -7.210 -27.683 -15.273 1.00 91.06 91 ASP A CA 1
ATOM 745 C C . ASP A 1 91 ? -7.240 -27.774 -13.735 1.00 91.06 91 ASP A C 1
ATOM 747 O O . ASP A 1 91 ? -6.603 -28.625 -13.115 1.00 91.06 91 ASP A O 1
ATOM 751 N N . GLY A 1 92 ? -7.967 -26.853 -13.094 1.00 90.56 92 GLY A N 1
ATOM 752 C CA . GLY A 1 92 ? -8.090 -26.795 -11.633 1.00 90.56 92 GLY A CA 1
ATOM 753 C C . GLY A 1 92 ? -6.856 -26.250 -10.903 1.00 90.56 92 GLY A C 1
ATOM 754 O O . GLY A 1 92 ? -6.860 -26.197 -9.675 1.00 90.56 92 GLY A O 1
ATOM 755 N N . GLN A 1 93 ? -5.822 -25.810 -11.627 1.00 89.75 93 GLN A N 1
ATOM 756 C CA . GLN A 1 93 ? -4.613 -25.199 -11.074 1.00 89.75 93 GLN A CA 1
ATOM 757 C C . GLN A 1 93 ? -4.591 -23.691 -11.331 1.00 89.75 93 GLN A C 1
ATOM 759 O O . GLN A 1 93 ? -4.875 -23.227 -12.435 1.00 89.75 93 GLN A O 1
ATOM 764 N N . GLY A 1 94 ? -4.239 -22.918 -10.303 1.00 88.19 94 GLY A N 1
ATOM 765 C CA . GLY A 1 94 ? -4.058 -21.472 -10.399 1.00 88.19 94 GLY A CA 1
ATOM 766 C C . GLY A 1 94 ? -2.604 -21.105 -10.689 1.00 88.19 94 GLY A C 1
ATOM 767 O O . GLY A 1 94 ? -1.703 -21.541 -9.976 1.00 88.19 94 GLY A O 1
ATOM 768 N N . TYR A 1 95 ? -2.381 -20.260 -11.690 1.00 86.62 95 TYR A N 1
ATOM 769 C CA . TYR A 1 95 ? -1.067 -19.726 -12.043 1.00 86.62 95 TYR A CA 1
ATOM 770 C C . TYR A 1 95 ? -1.049 -18.224 -11.783 1.00 86.62 95 TYR A C 1
ATOM 772 O O . TYR A 1 95 ? -1.818 -17.482 -12.393 1.00 86.62 95 TYR A O 1
ATOM 780 N N . LEU A 1 96 ? -0.171 -17.783 -10.879 1.00 85.50 96 LEU A N 1
ATOM 781 C CA . LEU A 1 96 ? 0.047 -16.377 -10.545 1.00 85.50 96 LEU A CA 1
ATOM 782 C C . LEU A 1 96 ? 1.303 -15.864 -11.256 1.00 85.50 96 LEU A C 1
ATOM 784 O O . LEU A 1 96 ? 2.405 -16.355 -11.020 1.00 85.50 96 LEU A O 1
ATOM 788 N N . PHE A 1 97 ? 1.145 -14.830 -12.077 1.00 82.50 97 PHE A N 1
ATOM 789 C CA . PHE A 1 97 ? 2.239 -14.145 -12.754 1.00 82.50 97 PHE A CA 1
ATOM 790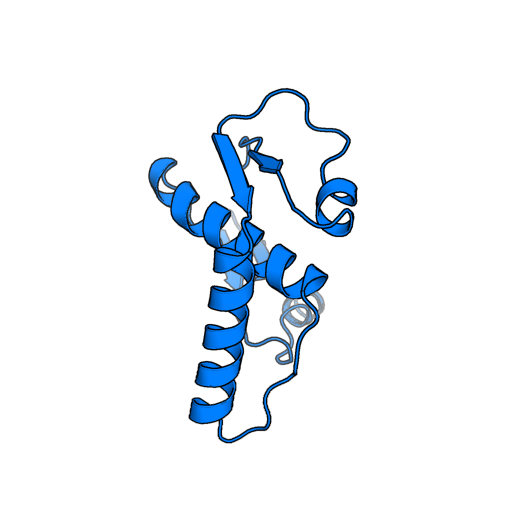 C C . PHE A 1 97 ? 2.516 -12.805 -12.069 1.00 82.50 97 PHE A C 1
ATOM 792 O O . PHE A 1 97 ? 1.667 -11.910 -12.046 1.00 82.50 97 PHE A O 1
ATOM 799 N N . THR A 1 98 ? 3.728 -12.644 -11.537 1.00 81.56 98 THR A N 1
ATOM 800 C CA . THR A 1 98 ? 4.211 -11.388 -10.949 1.00 81.56 98 THR A CA 1
ATOM 801 C C . THR A 1 98 ? 5.379 -10.850 -11.777 1.00 81.56 98 THR A C 1
ATOM 803 O O . THR A 1 98 ? 6.265 -11.591 -12.194 1.00 81.56 98 THR A O 1
ATOM 806 N N . ALA A 1 99 ? 5.370 -9.550 -12.074 1.00 70.56 99 ALA A N 1
ATOM 807 C CA . ALA A 1 99 ? 6.451 -8.898 -12.817 1.00 70.56 99 ALA A CA 1
ATOM 808 C C . ALA A 1 99 ? 6.538 -7.403 -12.461 1.00 70.56 99 ALA A C 1
ATOM 810 O O . ALA A 1 99 ? 5.576 -6.843 -11.921 1.00 70.56 99 ALA A O 1
ATOM 811 N N . LYS A 1 100 ? 7.656 -6.727 -12.778 1.00 65.44 100 LYS A N 1
ATOM 812 C CA . LYS A 1 100 ? 7.756 -5.254 -12.676 1.00 65.44 100 LYS A CA 1
ATOM 813 C C . LYS A 1 100 ? 6.787 -4.586 -13.674 1.00 65.44 100 LYS A C 1
ATOM 815 O O . LYS A 1 100 ? 6.337 -5.212 -14.631 1.00 65.44 100 LYS A O 1
ATOM 820 N N . SER A 1 101 ? 6.414 -3.325 -13.443 1.00 52.38 101 SER A N 1
ATOM 821 C CA . SER A 1 101 ? 5.324 -2.597 -14.132 1.00 52.38 101 SER A CA 1
ATOM 822 C C . SER A 1 101 ? 5.470 -2.387 -15.653 1.00 52.38 101 SER A C 1
ATOM 824 O O . SER 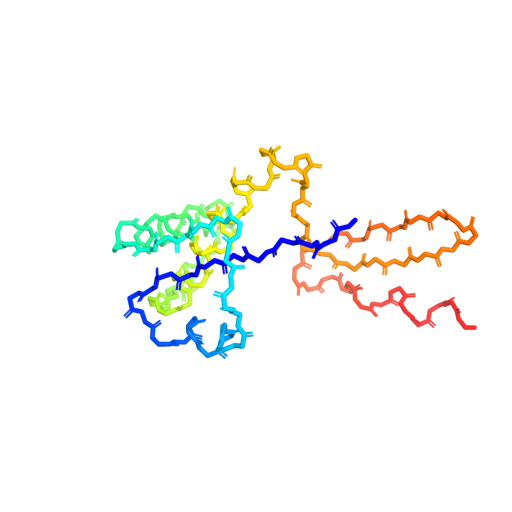A 1 101 ? 4.596 -1.774 -16.251 1.00 52.38 101 SER A O 1
ATOM 826 N N . VAL A 1 102 ? 6.493 -2.938 -16.316 1.00 46.47 102 VAL A N 1
ATOM 827 C CA . VAL A 1 102 ? 6.719 -2.770 -17.770 1.00 46.47 102 VAL A CA 1
ATOM 828 C C . VAL A 1 102 ? 6.996 -4.102 -18.494 1.00 46.47 102 VAL A C 1
ATOM 830 O O . VAL A 1 102 ? 7.156 -4.144 -19.707 1.00 46.47 102 VAL A O 1
ATOM 833 N N . THR A 1 103 ? 6.986 -5.237 -17.795 1.00 47.91 103 THR A N 1
ATOM 834 C CA . THR A 1 103 ? 7.252 -6.554 -18.398 1.00 47.91 103 THR A CA 1
ATOM 835 C C . THR A 1 103 ? 5.958 -7.342 -18.553 1.00 47.91 103 THR A C 1
ATOM 837 O O . THR A 1 103 ? 5.650 -8.202 -17.735 1.00 47.91 103 THR A O 1
ATOM 840 N N . GLY A 1 104 ? 5.158 -7.002 -19.565 1.00 42.25 104 GLY A N 1
ATOM 841 C CA . GLY A 1 104 ? 4.185 -7.914 -20.178 1.00 42.25 104 GLY A CA 1
ATOM 842 C C . GLY A 1 104 ? 3.213 -8.683 -19.265 1.00 42.25 104 GLY A C 1
ATOM 843 O O . GLY A 1 104 ? 2.788 -9.758 -19.672 1.00 42.25 104 GLY A O 1
ATOM 844 N N . LYS A 1 105 ? 2.814 -8.183 -18.081 1.00 50.56 105 LYS A N 1
ATOM 845 C CA . LYS A 1 105 ? 1.911 -8.900 -17.137 1.00 50.56 105 LYS A CA 1
ATOM 846 C C . LYS A 1 105 ? 0.578 -9.340 -17.758 1.00 50.56 105 LYS A C 1
ATOM 848 O O . LYS A 1 105 ? -0.023 -10.318 -17.322 1.00 50.56 105 LYS A O 1
ATOM 853 N N . SER A 1 106 ? 0.128 -8.625 -18.783 1.00 50.31 106 SER A N 1
ATOM 854 C CA . SER A 1 106 ? -1.077 -8.894 -19.574 1.00 50.31 106 SER A CA 1
ATOM 855 C C . SER A 1 106 ? -0.802 -9.641 -20.892 1.00 50.31 106 SER A C 1
ATOM 857 O O . SER A 1 106 ? -1.713 -9.877 -21.676 1.00 50.31 106 SER A O 1
ATOM 859 N N . THR A 1 107 ? 0.440 -10.050 -21.155 1.00 50.59 107 THR A N 1
ATOM 860 C CA . THR A 1 107 ? 0.813 -10.838 -22.346 1.00 50.59 107 THR A CA 1
ATOM 861 C C . THR A 1 107 ? 0.455 -12.333 -22.251 1.00 50.59 107 THR A C 1
ATOM 863 O O . THR A 1 107 ? 0.128 -12.886 -23.302 1.00 50.59 107 THR A O 1
ATOM 866 N N . PRO A 1 108 ? 0.396 -13.000 -21.068 1.00 52.38 108 PRO A N 1
ATOM 867 C CA . PRO A 1 108 ? -0.028 -14.405 -20.988 1.00 52.38 108 PRO A CA 1
ATOM 868 C C . PRO A 1 108 ? -1.417 -14.666 -21.591 1.00 52.38 108 PRO A C 1
ATOM 870 O O . PRO A 1 108 ? -1.671 -15.755 -22.093 1.00 52.38 108 PRO A O 1
ATOM 873 N N . TYR A 1 109 ? -2.298 -13.657 -21.610 1.00 47.84 109 TYR A N 1
ATOM 874 C CA . TYR A 1 109 ? -3.655 -13.773 -22.153 1.00 47.84 109 TYR A CA 1
ATOM 875 C C . TYR A 1 109 ? -3.714 -14.031 -23.670 1.00 47.84 109 TYR A C 1
ATOM 877 O O . TYR A 1 109 ? -4.731 -14.515 -24.151 1.00 47.84 109 TYR A O 1
ATOM 885 N N . LYS A 1 110 ? -2.662 -13.716 -24.444 1.00 40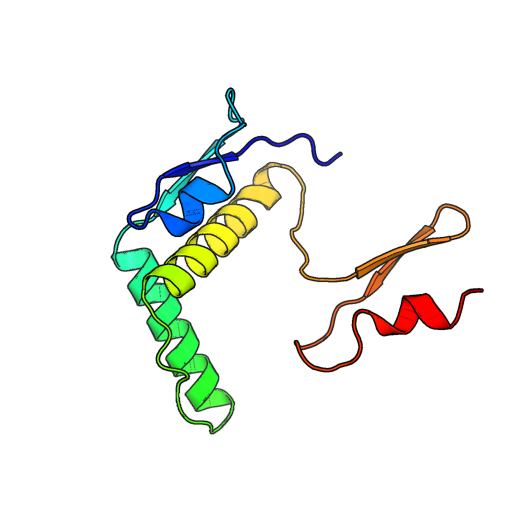.88 110 LYS A N 1
ATOM 886 C CA . LYS A 1 110 ? -2.689 -13.841 -25.917 1.00 40.88 110 LYS A CA 1
ATOM 887 C C . LYS A 1 110 ? -2.213 -15.190 -26.469 1.00 40.88 110 LYS A C 1
ATOM 889 O O . LYS A 1 110 ? -2.366 -15.408 -27.663 1.00 40.88 110 LYS A O 1
ATOM 894 N N . ALA A 1 111 ? -1.632 -16.065 -25.647 1.00 39.28 111 ALA A N 1
ATOM 895 C CA . ALA A 1 111 ? -1.023 -17.323 -26.104 1.00 39.28 111 ALA A CA 1
ATOM 896 C C . ALA A 1 111 ? -1.827 -18.589 -25.737 1.00 39.28 111 ALA A C 1
ATOM 898 O O . ALA A 1 111 ? -1.379 -19.691 -26.033 1.00 39.28 111 ALA A O 1
ATOM 899 N N . LEU A 1 112 ? -2.985 -18.435 -25.086 1.00 36.69 112 LEU A N 1
ATOM 900 C CA . LEU A 1 112 ? -3.854 -19.530 -24.626 1.00 36.69 112 LEU A CA 1
ATOM 901 C C . LEU A 1 112 ? -5.207 -19.575 -25.366 1.00 36.69 112 LEU A C 1
ATOM 903 O O . LEU A 1 112 ? -6.202 -20.020 -24.799 1.00 36.69 112 LEU A O 1
ATOM 907 N N . VAL A 1 113 ? -5.245 -19.117 -26.622 1.00 37.16 113 VAL A N 1
ATOM 908 C CA . VAL A 1 113 ? -6.382 -19.332 -27.539 1.00 37.16 113 VAL A CA 1
ATOM 909 C C . VAL A 1 113 ? -5.943 -20.241 -28.673 1.00 37.16 113 VAL A C 1
ATOM 911 O O . VAL A 1 113 ? -4.866 -19.951 -29.244 1.00 37.16 113 VAL A O 1
#

Sequence (113 aa):
MADKVIAITSLHEKVHDYCKDYETADFSVTTIQEDIEFERQREQKTAELENRAPLQSKD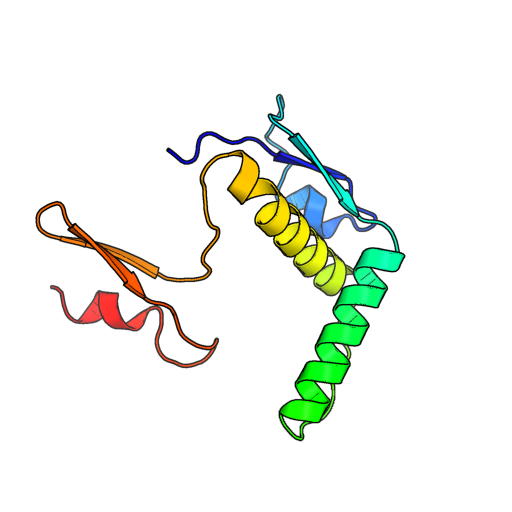DYLEELAVYRKIAEKMPDYHTFLFHGSVIAVDGQGYLFTAKSVTGKSTPYKALV

Secondary structure (DSSP, 8-state):
-----EEEE-SSHHHHTT-TT--S-SEEEE--HHHHHHHHHHHHHHHHHTTS------HHHHHHHHHHHHHHHHGGGGT-----SEEEEETTEEEEE---TTS-TTSGGGS--